Protein AF-A0A8S3JZJ8-F1 (afdb_monomer)

Mean predicted aligned error: 14.41 Å

Foldseek 3Di:
DVVVVVVVVVVVVVVVVVVVVVCVVLPPPDPVLVVLVVQLVVLVVVLVVLVVVLVVCVVCVVVVNHPCVLVVLLVPVDDPPPDVDPDVVVVVVVVVVSVVVSVVVSVVVSVVVNVVSVVSNVVSVVVSVVSVVVSVVVSVVVVVVVVVVVVVVVVVVD

Organism: NCBI:txid392030

Radius of gyration: 27.85 Å; Cα contacts (8 Å, |Δi|>4): 33; chains: 1; bounding box: 64×30×89 Å

Nearest PDB structures (foldseek):
  5c21-assembly1_A  TM=3.711E-01 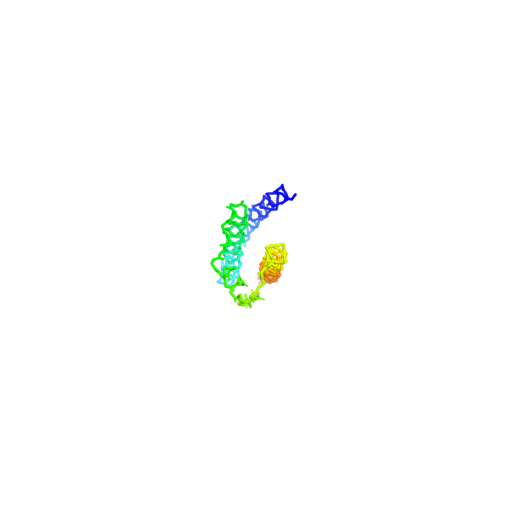 e=1.596E+00  Escherichia coli
  5nnv-assembly2_B  TM=4.041E-01  e=2.446E+00  Bacillus subtilis subsp. subtilis str. 168
  2b5u-assembly2_C  TM=3.192E-01  e=1.177E+00  Escherichia coli
  5xg2-assembly1_A  TM=3.245E-01  e=1.502E+00  Pyrococcus yayanosii CH1

Solvent-accessible surface area (backbone atoms only — not comparable to full-atom values): 8948 Å² total; per-residue (Å²): 112,75,66,56,59,54,49,46,55,49,51,53,55,48,51,51,51,53,48,54,53,50,55,64,72,65,68,71,92,45,79,68,58,56,51,47,52,52,52,50,50,52,46,51,53,52,50,50,53,51,52,51,53,51,50,53,50,53,51,26,56,76,71,69,52,68,63,73,73,62,57,50,49,59,60,66,81,50,70,83,76,84,66,93,62,99,40,70,68,61,54,50,51,53,50,52,52,50,52,50,54,44,54,51,52,50,51,52,53,50,50,52,55,54,51,52,52,52,51,52,48,53,54,47,51,53,51,42,53,54,53,50,53,50,47,51,52,52,50,55,51,51,52,53,52,52,53,51,51,53,50,52,54,53,61,76,75,107

Secondary structure (DSSP, 8-state):
-HHHHHHHHHHHHHHHHHHHHHHHHT----HHHHHHHHHHHHHHHHHHHHHHHHHHHHHHHHTT---THHHHHHHHS--------S-HHHHHHHHHHHHHHHHHHHHHHHHHHHHHHHHHHHHHHHHHHHHHHHHHHHHHHHHHHHHHHHHHHHHH--

Sequence (158 aa):
TRNNKQLQKFIDNFHENELFQTISTYRLNSIDQDQYINRLMSIREKQSTIYEDLLMLEMRVLCKFLPKNFDQLEKFIAPMIYSPLNNDQKTIEVRNKRYKTIQEAKRICLNVFLNSYEIQLQEYDQQYENEFLQLESHLLNNININGSCVYQQIQQHM

Structure (mmCIF, N/CA/C/O backbone):
data_AF-A0A8S3JZJ8-F1
#
_entry.id   AF-A0A8S3JZJ8-F1
#
loop_
_atom_site.group_PDB
_atom_site.id
_atom_site.type_symbol
_atom_site.label_atom_id
_atom_site.label_alt_id
_atom_site.label_comp_id
_atom_site.label_asym_id
_atom_site.label_entity_id
_atom_site.label_seq_id
_atom_site.pdbx_PDB_ins_code
_atom_site.Cartn_x
_atom_site.Cartn_y
_atom_site.Cartn_z
_atom_site.occupancy
_atom_site.B_iso_or_equiv
_atom_site.auth_seq_id
_atom_site.auth_comp_id
_atom_site.auth_asym_id
_atom_site.auth_atom_id
_atom_site.pdbx_PDB_model_num
ATOM 1 N N . THR A 1 1 ? 3.951 16.316 7.307 1.00 49.16 1 THR A N 1
ATOM 2 C CA . THR A 1 1 ? 3.572 15.047 6.640 1.00 49.16 1 THR A CA 1
ATOM 3 C C . THR A 1 1 ? 2.783 15.252 5.350 1.00 49.16 1 THR A C 1
ATOM 5 O O . THR A 1 1 ? 3.236 14.746 4.336 1.00 49.16 1 THR A O 1
ATOM 8 N N . ARG A 1 2 ? 1.684 16.030 5.310 1.00 37.84 2 ARG A N 1
ATOM 9 C CA . ARG A 1 2 ? 0.887 16.272 4.075 1.00 37.84 2 ARG A CA 1
ATOM 10 C C . ARG A 1 2 ? 1.672 16.922 2.912 1.00 37.84 2 ARG A C 1
ATOM 12 O O . ARG A 1 2 ? 1.507 16.500 1.774 1.00 37.84 2 ARG A O 1
ATOM 19 N N . ASN A 1 3 ? 2.575 17.861 3.215 1.00 42.94 3 ASN A N 1
ATOM 20 C CA . ASN A 1 3 ? 3.451 18.492 2.213 1.00 42.94 3 ASN A CA 1
ATOM 21 C C . ASN A 1 3 ? 4.461 17.522 1.588 1.00 42.94 3 ASN A C 1
ATOM 23 O O . ASN A 1 3 ? 4.762 17.659 0.411 1.00 42.94 3 ASN A O 1
ATOM 27 N N . ASN A 1 4 ? 4.937 16.514 2.327 1.00 45.34 4 ASN A N 1
ATOM 28 C CA . ASN A 1 4 ? 5.934 15.579 1.796 1.00 45.34 4 ASN A CA 1
ATOM 29 C C . ASN A 1 4 ? 5.322 14.619 0.770 1.00 45.34 4 ASN A C 1
ATOM 31 O O . ASN A 1 4 ? 5.963 14.346 -0.230 1.00 45.34 4 ASN A O 1
ATOM 35 N N . LYS A 1 5 ? 4.069 14.171 0.951 1.00 51.72 5 LYS A N 1
ATOM 36 C CA . LYS A 1 5 ? 3.378 13.333 -0.052 1.00 51.72 5 LYS A CA 1
ATOM 37 C C . LYS A 1 5 ? 3.072 14.098 -1.349 1.00 51.72 5 LYS A C 1
ATOM 39 O O . LYS A 1 5 ? 3.124 13.518 -2.426 1.00 51.72 5 LYS A O 1
ATOM 44 N N . GLN A 1 6 ? 2.745 15.391 -1.257 1.00 45.75 6 GLN A N 1
ATOM 45 C CA . GLN A 1 6 ? 2.536 16.242 -2.438 1.00 45.75 6 GLN A CA 1
ATOM 46 C C . GLN A 1 6 ? 3.850 16.561 -3.152 1.00 45.75 6 GLN A C 1
ATOM 48 O O . GLN A 1 6 ? 3.888 16.542 -4.377 1.00 45.75 6 GLN A O 1
ATOM 53 N N . LEU A 1 7 ? 4.917 16.808 -2.387 1.00 44.75 7 LEU A N 1
ATOM 54 C CA . LEU A 1 7 ? 6.259 16.995 -2.923 1.00 44.75 7 LEU A CA 1
ATOM 55 C C . LEU A 1 7 ? 6.760 15.718 -3.605 1.00 44.75 7 LEU A C 1
ATOM 57 O O . LEU A 1 7 ? 7.283 15.805 -4.704 1.00 44.75 7 LEU A O 1
ATOM 61 N N . GLN A 1 8 ? 6.511 14.548 -3.011 1.00 54.88 8 GLN A N 1
ATOM 62 C CA . GLN A 1 8 ? 6.864 13.263 -3.609 1.00 54.88 8 GLN A CA 1
ATOM 63 C C . GLN A 1 8 ? 6.119 13.044 -4.928 1.00 54.88 8 GLN A C 1
ATOM 65 O O . GLN A 1 8 ? 6.763 12.865 -5.946 1.00 54.88 8 GLN A O 1
ATOM 70 N N . LYS A 1 9 ? 4.791 13.240 -4.964 1.00 59.38 9 LYS A N 1
ATOM 71 C CA . LYS A 1 9 ? 4.017 13.202 -6.222 1.00 59.38 9 LYS A CA 1
ATOM 72 C C . LYS A 1 9 ? 4.531 14.167 -7.292 1.00 59.38 9 LYS A C 1
ATOM 74 O O . LYS A 1 9 ? 4.415 13.884 -8.478 1.00 59.38 9 LYS A O 1
ATOM 79 N N . PHE A 1 10 ? 5.029 15.334 -6.888 1.00 49.19 10 PHE A N 1
ATOM 80 C CA . PHE A 1 10 ? 5.586 16.314 -7.817 1.00 49.19 10 PHE A CA 1
ATOM 81 C C . PHE A 1 10 ? 6.953 15.873 -8.352 1.00 49.19 10 PHE A C 1
ATOM 83 O O . PHE A 1 10 ? 7.200 15.997 -9.546 1.00 49.19 10 PHE A O 1
ATOM 90 N N . ILE A 1 11 ? 7.807 15.327 -7.484 1.00 53.16 11 ILE A N 1
ATOM 91 C CA . ILE A 1 11 ? 9.108 14.748 -7.837 1.00 53.16 11 ILE A CA 1
ATOM 92 C C . ILE A 1 11 ? 8.918 13.539 -8.764 1.00 53.16 11 ILE A C 1
ATOM 94 O O . ILE A 1 11 ? 9.563 13.469 -9.804 1.00 53.16 11 ILE A O 1
ATOM 98 N N . ASP A 1 12 ? 7.974 12.651 -8.453 1.00 62.12 12 ASP A N 1
ATOM 99 C CA . ASP A 1 12 ? 7.666 11.466 -9.256 1.00 62.12 12 ASP A CA 1
ATOM 100 C C . ASP A 1 12 ? 7.135 11.860 -10.650 1.00 62.12 12 ASP A C 1
ATOM 102 O O . ASP A 1 12 ? 7.623 11.347 -11.653 1.00 62.12 12 ASP A O 1
ATOM 106 N N . ASN A 1 13 ? 6.230 12.848 -10.737 1.00 62.62 13 ASN A N 1
ATOM 107 C CA . ASN A 1 13 ? 5.748 13.410 -12.013 1.00 62.62 13 ASN A CA 1
ATOM 108 C C . ASN A 1 13 ? 6.852 14.110 -12.825 1.00 62.62 13 ASN A C 1
ATOM 110 O O . ASN A 1 13 ? 6.803 14.151 -14.058 1.00 62.62 13 ASN A O 1
ATOM 114 N N . PHE A 1 14 ? 7.811 14.742 -12.146 1.00 54.97 14 PHE A N 1
ATOM 115 C CA . PHE A 1 14 ? 8.928 15.415 -12.801 1.00 54.97 14 PHE A CA 1
ATOM 116 C C . PHE A 1 14 ? 9.899 14.386 -13.391 1.00 54.97 14 PHE A C 1
ATOM 118 O O . PHE A 1 14 ? 10.244 14.478 -14.568 1.00 54.97 14 PHE A O 1
ATOM 125 N N . HIS A 1 15 ? 10.246 13.357 -12.614 1.00 55.06 15 HIS A N 1
ATOM 126 C CA . HIS A 1 15 ? 11.075 12.253 -13.081 1.00 55.06 15 HIS A CA 1
ATOM 127 C C . HIS A 1 15 ? 10.395 11.434 -14.179 1.00 55.06 15 HIS A C 1
ATOM 129 O O . HIS A 1 15 ? 11.071 11.067 -15.133 1.00 55.06 15 HIS A O 1
ATOM 135 N N . GLU A 1 16 ? 9.078 11.203 -14.118 1.00 58.75 16 GLU A N 1
ATOM 136 C CA . GLU A 1 16 ? 8.330 10.563 -15.211 1.00 58.75 16 GLU A CA 1
ATOM 137 C C . GLU A 1 16 ? 8.439 11.346 -16.521 1.00 58.75 16 GLU A C 1
ATOM 139 O O . GLU A 1 16 ? 8.666 10.745 -17.569 1.00 58.75 16 GLU A O 1
ATOM 144 N N . ASN A 1 17 ? 8.336 12.679 -16.478 1.00 56.47 17 ASN A N 1
ATOM 145 C CA . ASN A 1 17 ? 8.469 13.515 -17.673 1.00 56.47 17 ASN A CA 1
ATOM 146 C C . ASN A 1 17 ? 9.893 13.518 -18.240 1.00 56.47 17 ASN A C 1
ATOM 148 O O . ASN A 1 17 ? 10.055 13.453 -19.460 1.00 56.47 17 ASN A O 1
ATOM 152 N N . GLU A 1 18 ? 10.923 13.564 -17.390 1.00 57.53 18 GLU A N 1
ATOM 153 C CA . GLU A 1 18 ? 12.315 13.420 -17.839 1.00 57.53 18 GLU A CA 1
ATOM 154 C C . GLU A 1 18 ? 12.578 12.031 -18.434 1.00 57.53 18 GLU A C 1
ATOM 156 O O . GLU A 1 18 ? 13.222 11.923 -19.481 1.00 57.53 18 GLU A O 1
ATOM 161 N N . LEU A 1 19 ? 12.027 10.971 -17.835 1.00 55.81 19 LEU A N 1
ATOM 162 C CA . LEU A 1 19 ? 12.100 9.609 -18.368 1.00 55.81 19 LEU A CA 1
ATOM 163 C C . LEU A 1 19 ? 11.443 9.525 -19.745 1.00 55.81 19 LEU A C 1
ATOM 165 O O . LEU A 1 19 ? 12.040 9.001 -20.683 1.00 55.81 19 LEU A O 1
ATOM 169 N N . PHE A 1 20 ? 10.231 10.068 -19.883 1.00 55.12 20 PHE A N 1
ATOM 170 C CA . PHE A 1 20 ? 9.481 10.048 -21.136 1.00 55.12 20 PHE A CA 1
ATOM 171 C C . PHE A 1 20 ? 10.231 10.798 -22.238 1.00 55.12 20 PHE A C 1
ATOM 173 O O . PHE A 1 20 ? 10.326 10.304 -23.360 1.00 55.12 20 PHE A O 1
ATOM 180 N N . GLN A 1 21 ? 10.817 11.955 -21.919 1.00 52.78 21 GLN A N 1
ATOM 181 C CA . GLN A 1 21 ? 11.670 12.729 -22.827 1.00 52.78 21 GLN A CA 1
ATOM 182 C C . GLN A 1 21 ? 12.915 11.932 -23.237 1.00 52.78 21 GLN A C 1
ATOM 184 O O . GLN A 1 21 ? 13.236 11.843 -24.422 1.00 52.78 21 GLN A O 1
ATOM 189 N N . THR A 1 22 ? 13.580 11.285 -22.282 1.00 53.38 22 THR A N 1
ATOM 190 C CA . THR A 1 22 ? 14.820 10.532 -22.518 1.00 53.38 22 THR A CA 1
ATOM 191 C C . THR A 1 22 ? 14.553 9.288 -23.368 1.00 53.38 22 THR A C 1
ATOM 193 O O . THR A 1 22 ? 15.203 9.083 -24.391 1.00 53.38 22 THR A O 1
ATOM 196 N N . ILE A 1 23 ? 13.514 8.516 -23.040 1.00 51.22 23 ILE A N 1
ATOM 197 C CA . ILE A 1 23 ? 13.062 7.347 -23.812 1.00 51.22 23 ILE A CA 1
ATOM 198 C C . ILE A 1 23 ? 12.607 7.760 -25.221 1.00 51.22 23 ILE A C 1
ATOM 200 O O . ILE A 1 23 ? 12.922 7.080 -26.197 1.00 51.22 23 ILE A O 1
ATOM 204 N N . SER A 1 24 ? 11.924 8.901 -25.358 1.00 50.12 24 SER A N 1
ATOM 205 C CA . SER A 1 24 ? 11.516 9.435 -26.667 1.00 50.12 24 SER A CA 1
ATOM 206 C C . SER A 1 24 ? 12.713 9.833 -27.535 1.00 50.12 24 SER A C 1
ATOM 208 O O . SER A 1 24 ? 12.652 9.696 -28.755 1.00 50.12 24 SER A O 1
ATOM 210 N N . THR A 1 25 ? 13.806 10.290 -26.915 1.00 48.62 25 THR A N 1
ATOM 211 C CA . THR A 1 25 ? 15.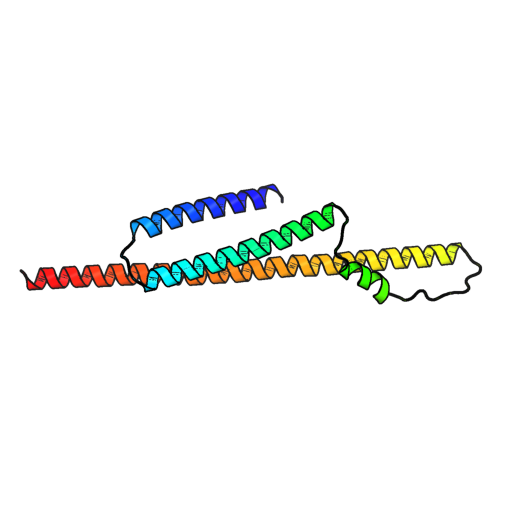030 10.728 -27.606 1.00 48.62 25 THR A CA 1
ATOM 212 C C . THR A 1 25 ? 15.871 9.543 -28.100 1.00 48.62 25 THR A C 1
ATOM 214 O O . THR A 1 25 ? 16.515 9.643 -29.141 1.00 48.62 25 THR A O 1
ATOM 217 N N . TYR A 1 26 ? 15.817 8.396 -27.411 1.00 47.56 26 TYR A N 1
ATOM 218 C CA . TYR A 1 26 ? 16.576 7.179 -27.746 1.00 47.56 26 TYR A CA 1
ATOM 219 C C . TYR A 1 26 ? 15.754 6.082 -28.445 1.00 47.56 26 TYR A C 1
ATOM 221 O O . TYR A 1 26 ? 16.199 4.935 -28.494 1.00 47.56 26 TYR A O 1
ATOM 229 N N . ARG A 1 27 ? 14.579 6.406 -29.011 1.00 45.25 27 ARG A N 1
ATOM 230 C CA . ARG A 1 27 ? 13.736 5.464 -29.775 1.00 45.25 27 ARG A CA 1
ATOM 231 C C . ARG A 1 27 ? 14.469 4.890 -30.998 1.00 45.25 27 ARG A C 1
ATOM 233 O O . ARG A 1 27 ? 14.320 5.346 -32.128 1.00 45.25 27 ARG A O 1
ATOM 240 N N . LEU A 1 28 ? 15.219 3.823 -30.769 1.00 46.69 28 LEU A N 1
ATOM 241 C CA . LEU A 1 28 ? 15.537 2.796 -31.748 1.00 46.69 28 LEU A CA 1
ATOM 242 C C . LEU A 1 28 ? 14.500 1.690 -31.546 1.00 46.69 28 LEU A C 1
ATOM 244 O O . LEU A 1 28 ? 14.669 0.837 -30.681 1.00 46.69 28 LEU A O 1
ATOM 248 N N . ASN A 1 29 ? 13.406 1.767 -32.313 1.00 53.94 29 ASN A N 1
ATOM 249 C CA . ASN A 1 29 ? 12.255 0.856 -32.281 1.00 53.94 29 ASN A CA 1
ATOM 250 C C . ASN A 1 29 ? 12.690 -0.622 -32.251 1.00 53.94 29 ASN A C 1
ATOM 252 O O . ASN A 1 29 ? 12.936 -1.223 -33.297 1.00 53.94 29 ASN A O 1
ATOM 256 N N . SER A 1 30 ? 12.758 -1.214 -31.061 1.00 58.00 30 SER A N 1
ATOM 257 C CA . SER A 1 30 ? 12.975 -2.648 -30.871 1.00 58.00 30 SER A CA 1
ATOM 258 C C . SER A 1 30 ? 11.880 -3.199 -29.963 1.00 58.00 30 SER A C 1
ATOM 260 O O . SER A 1 30 ? 11.546 -2.598 -28.945 1.00 58.00 30 SER A O 1
ATOM 262 N N . ILE A 1 31 ? 11.314 -4.344 -30.353 1.00 61.44 31 ILE A N 1
ATOM 263 C CA . ILE A 1 31 ? 10.177 -5.010 -29.689 1.00 61.44 31 ILE A CA 1
ATOM 264 C C . ILE A 1 31 ? 10.450 -5.254 -28.191 1.00 61.44 31 ILE A C 1
ATOM 266 O O . ILE A 1 31 ? 9.528 -5.233 -27.377 1.00 61.44 31 ILE A O 1
ATOM 270 N N . ASP A 1 32 ? 11.718 -5.429 -27.815 1.00 66.44 32 ASP A N 1
ATOM 271 C CA . ASP A 1 32 ? 12.129 -5.671 -26.432 1.00 66.44 32 ASP A CA 1
ATOM 272 C C . ASP A 1 32 ? 12.044 -4.411 -25.553 1.00 66.44 32 ASP A C 1
ATOM 274 O O . ASP A 1 32 ? 11.675 -4.512 -24.384 1.00 66.44 32 ASP A O 1
ATOM 278 N N . GLN A 1 33 ? 12.284 -3.208 -26.097 1.00 69.44 33 GLN A N 1
ATOM 279 C CA . GLN A 1 33 ? 12.106 -1.952 -25.346 1.00 69.44 33 GLN A CA 1
ATOM 280 C C . GLN A 1 33 ? 10.641 -1.721 -24.966 1.00 69.44 33 GLN A C 1
ATOM 282 O O . GLN A 1 33 ? 10.352 -1.323 -23.837 1.00 69.44 33 GLN A O 1
ATOM 287 N N . ASP A 1 34 ? 9.714 -2.023 -25.877 1.00 76.00 34 ASP A N 1
ATOM 288 C CA . ASP A 1 34 ? 8.281 -1.886 -25.614 1.00 76.00 34 ASP A CA 1
ATOM 289 C C . ASP A 1 34 ? 7.827 -2.827 -24.487 1.00 76.00 34 ASP A C 1
ATOM 291 O O . ASP A 1 34 ? 6.954 -2.470 -23.695 1.00 76.00 34 ASP A O 1
ATOM 295 N N . GLN A 1 35 ? 8.438 -4.011 -24.344 1.00 83.88 35 GLN A N 1
ATOM 296 C CA . GLN A 1 35 ? 8.142 -4.902 -23.218 1.00 83.88 35 GLN A CA 1
ATOM 297 C C . GLN A 1 35 ? 8.568 -4.305 -21.875 1.00 83.88 35 GLN A C 1
ATOM 299 O O . GLN A 1 35 ? 7.778 -4.338 -20.932 1.00 83.88 35 GLN A O 1
ATOM 304 N N . TYR A 1 36 ? 9.776 -3.744 -21.783 1.00 81.12 36 TYR A N 1
ATOM 305 C CA . TYR A 1 36 ? 10.254 -3.086 -20.563 1.00 81.12 36 TYR A CA 1
ATOM 306 C C . TYR A 1 36 ? 9.379 -1.889 -20.186 1.00 81.12 36 TYR A C 1
ATOM 308 O O . TYR A 1 36 ? 8.943 -1.777 -19.041 1.00 81.12 36 TYR A O 1
ATOM 316 N N . ILE A 1 37 ? 9.044 -1.037 -21.159 1.00 80.50 37 ILE A N 1
ATOM 317 C CA . ILE A 1 37 ? 8.159 0.115 -20.942 1.00 80.50 37 ILE A CA 1
ATOM 318 C C . ILE A 1 37 ? 6.789 -0.352 -20.434 1.00 80.50 37 ILE A C 1
ATOM 320 O O . ILE A 1 37 ? 6.288 0.179 -19.444 1.00 80.50 37 ILE A O 1
ATOM 324 N N . ASN A 1 38 ? 6.202 -1.388 -21.039 1.00 85.75 38 ASN A N 1
ATOM 325 C CA . ASN A 1 38 ? 4.917 -1.930 -20.591 1.00 85.75 38 ASN A CA 1
ATOM 326 C C . ASN A 1 38 ? 4.976 -2.499 -19.163 1.00 85.75 38 ASN A C 1
ATOM 328 O O . ASN A 1 38 ? 4.027 -2.328 -18.395 1.00 85.75 38 ASN A O 1
ATOM 332 N N . ARG A 1 39 ? 6.079 -3.150 -18.772 1.00 88.44 39 ARG A N 1
ATOM 333 C CA . ARG A 1 39 ? 6.266 -3.639 -17.394 1.00 88.44 39 ARG A CA 1
ATOM 334 C C . ARG A 1 39 ? 6.378 -2.491 -16.397 1.00 88.44 39 ARG A C 1
ATOM 336 O O . ARG A 1 39 ? 5.700 -2.531 -15.373 1.00 88.44 39 ARG A O 1
ATOM 343 N N . LEU A 1 40 ? 7.161 -1.459 -16.716 1.00 85.50 40 LEU A N 1
ATOM 344 C CA . LEU A 1 40 ? 7.289 -0.252 -15.894 1.00 85.50 40 LEU A CA 1
ATOM 345 C C . LEU A 1 40 ? 5.932 0.441 -15.703 1.00 85.50 40 LEU A C 1
ATOM 347 O O . LEU A 1 40 ? 5.558 0.756 -14.573 1.00 85.50 40 LEU A O 1
ATOM 351 N N . MET A 1 41 ? 5.156 0.592 -16.781 1.00 84.94 41 MET A N 1
ATOM 352 C CA . MET A 1 41 ? 3.799 1.144 -16.718 1.00 84.94 41 MET A CA 1
ATOM 353 C C . MET A 1 41 ? 2.871 0.284 -15.852 1.00 84.94 41 MET A C 1
ATOM 355 O O . MET A 1 41 ? 2.166 0.81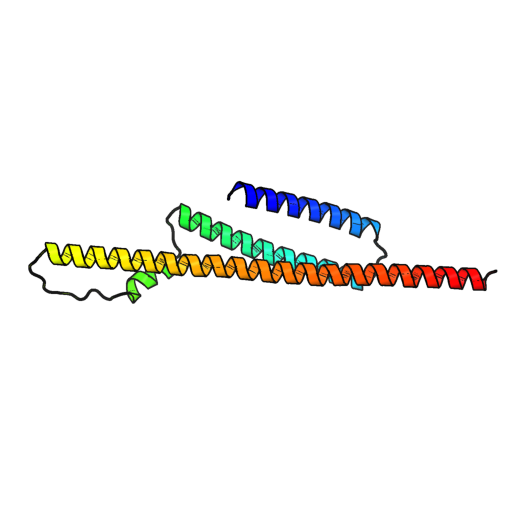3 -14.996 1.00 84.94 41 MET A O 1
ATOM 359 N N . SER A 1 42 ? 2.916 -1.044 -15.996 1.00 92.31 42 SER A N 1
ATOM 360 C CA . SER A 1 42 ? 2.113 -1.952 -15.167 1.00 92.31 42 SER A CA 1
ATOM 361 C C . SER A 1 42 ? 2.464 -1.857 -13.676 1.00 92.31 42 SER A C 1
ATOM 363 O O . SER A 1 42 ? 1.575 -1.930 -12.826 1.00 92.31 42 SER A O 1
ATOM 365 N N . ILE A 1 43 ? 3.743 -1.674 -13.332 1.00 87.50 43 ILE A N 1
ATOM 366 C CA . ILE A 1 43 ? 4.167 -1.448 -11.943 1.00 87.50 43 ILE A CA 1
ATOM 367 C C . ILE A 1 43 ? 3.572 -0.133 -11.418 1.00 87.50 43 ILE A C 1
ATOM 369 O O . ILE A 1 43 ? 2.983 -0.125 -10.335 1.00 87.50 43 ILE A O 1
ATOM 373 N N . ARG A 1 44 ? 3.630 0.952 -12.203 1.00 87.31 44 ARG A N 1
ATOM 374 C CA . ARG A 1 44 ? 3.038 2.251 -11.837 1.00 87.31 44 ARG A CA 1
ATOM 375 C C . ARG A 1 44 ? 1.526 2.184 -11.639 1.00 87.31 44 ARG A C 1
ATOM 377 O O . ARG A 1 44 ? 1.017 2.732 -10.663 1.00 87.31 44 ARG A O 1
ATOM 384 N N . GLU A 1 45 ? 0.804 1.462 -12.492 1.00 87.81 45 GLU A N 1
ATOM 385 C CA . GLU A 1 45 ? -0.642 1.249 -12.330 1.00 87.81 45 GLU A CA 1
ATOM 386 C C . GLU A 1 45 ? -0.977 0.547 -11.002 1.00 87.81 45 GLU A C 1
ATOM 388 O O . GLU A 1 45 ? -1.899 0.951 -10.281 1.00 87.81 45 GLU A O 1
ATOM 393 N N . LYS A 1 46 ? -0.192 -0.471 -10.628 1.00 92.75 46 LYS A N 1
ATOM 394 C CA . LYS A 1 46 ? -0.355 -1.176 -9.346 1.00 92.75 46 LYS A CA 1
ATOM 395 C C . LYS A 1 46 ? -0.061 -0.264 -8.155 1.00 92.75 46 LYS A C 1
ATOM 397 O O . LYS A 1 46 ? -0.840 -0.248 -7.202 1.00 92.75 46 LYS A O 1
ATOM 402 N N . GLN A 1 47 ? 1.007 0.534 -8.220 1.00 87.81 47 GLN A N 1
ATOM 403 C CA . GLN A 1 47 ? 1.319 1.534 -7.193 1.00 87.81 47 GLN A CA 1
ATOM 404 C C . GLN A 1 47 ? 0.195 2.564 -7.047 1.00 87.81 47 GLN A C 1
ATOM 406 O O . GLN A 1 47 ? -0.222 2.864 -5.928 1.00 87.81 47 GLN A O 1
ATOM 411 N N . SER A 1 48 ? -0.343 3.067 -8.163 1.00 87.56 48 SER A N 1
ATOM 412 C CA . SER A 1 48 ? -1.463 4.015 -8.158 1.00 87.56 48 SER A CA 1
ATOM 413 C C . SER A 1 48 ? -2.684 3.436 -7.446 1.00 87.56 48 SER A C 1
ATOM 415 O O . SER A 1 48 ? -3.257 4.094 -6.579 1.00 87.56 48 SER A O 1
ATOM 417 N N . THR A 1 49 ? -3.029 2.181 -7.744 1.00 92.69 49 THR A N 1
ATOM 418 C CA . THR A 1 49 ? -4.142 1.476 -7.089 1.00 92.69 49 THR A CA 1
ATOM 419 C C . THR A 1 49 ? -3.944 1.409 -5.569 1.00 92.69 49 THR A C 1
ATOM 421 O O . THR A 1 49 ? -4.849 1.739 -4.804 1.00 92.69 49 THR A O 1
ATOM 424 N N . ILE A 1 50 ? -2.735 1.070 -5.109 1.00 92.19 50 ILE A N 1
ATOM 425 C CA . ILE A 1 50 ? -2.416 1.023 -3.674 1.00 92.19 50 ILE A CA 1
ATOM 426 C C . ILE A 1 50 ? -2.528 2.406 -3.025 1.00 92.19 50 ILE A C 1
ATOM 428 O O . ILE A 1 50 ? -3.057 2.535 -1.918 1.00 92.19 50 ILE A O 1
ATOM 432 N N . TYR A 1 51 ? -2.057 3.459 -3.696 1.00 90.25 51 TYR A N 1
ATOM 433 C CA . TYR A 1 51 ? -2.188 4.822 -3.185 1.00 90.25 51 TYR A CA 1
ATOM 434 C C . TYR A 1 51 ? -3.645 5.264 -3.055 1.00 90.25 51 TYR A C 1
ATOM 436 O O . TYR A 1 51 ? -3.981 5.950 -2.086 1.00 90.25 51 TYR A O 1
ATOM 444 N N . GLU A 1 52 ? -4.500 4.893 -4.006 1.00 89.94 52 GLU A N 1
ATOM 445 C CA . GLU A 1 52 ? -5.935 5.167 -3.940 1.00 89.94 52 GLU A CA 1
ATOM 446 C C . GLU A 1 52 ? -6.582 4.453 -2.751 1.00 89.94 52 GLU A C 1
ATOM 448 O O . GLU A 1 52 ? -7.283 5.093 -1.961 1.00 89.94 52 GLU A O 1
ATOM 453 N N . ASP A 1 53 ? -6.280 3.170 -2.554 1.00 89.75 53 ASP A N 1
ATOM 454 C CA . ASP A 1 53 ? -6.783 2.391 -1.421 1.00 89.75 53 ASP A CA 1
ATOM 455 C C . ASP A 1 53 ? -6.315 2.958 -0.073 1.00 89.75 53 ASP A C 1
ATOM 457 O O . ASP A 1 53 ? -7.114 3.120 0.862 1.00 89.75 53 ASP A O 1
ATOM 461 N N . LEU A 1 54 ? -5.037 3.335 0.025 1.00 89.69 54 LEU A N 1
ATOM 462 C CA . LEU A 1 54 ? -4.470 3.981 1.206 1.00 89.69 54 LEU A CA 1
ATOM 463 C C . LEU A 1 54 ? -5.154 5.325 1.487 1.00 89.69 54 LEU A C 1
ATOM 465 O O . LEU A 1 54 ? -5.540 5.595 2.626 1.00 89.69 54 LEU A O 1
ATOM 469 N N . LEU A 1 55 ? -5.351 6.157 0.461 1.00 88.19 55 LEU A N 1
ATOM 470 C CA . LEU A 1 55 ? -6.042 7.440 0.590 1.00 88.19 55 LEU A CA 1
ATOM 471 C C . LEU A 1 55 ? -7.490 7.244 1.055 1.00 88.19 55 LEU A C 1
ATOM 473 O O . LEU A 1 55 ? -7.962 7.957 1.944 1.00 88.19 55 LEU A O 1
ATOM 477 N N . MET A 1 56 ? -8.194 6.261 0.496 1.00 88.00 56 MET A N 1
ATOM 478 C CA . MET A 1 56 ? -9.559 5.929 0.895 1.00 88.00 56 MET A CA 1
ATOM 479 C C . MET A 1 56 ? -9.631 5.453 2.348 1.00 88.00 56 MET A C 1
ATOM 481 O O . MET A 1 56 ? -10.562 5.826 3.069 1.00 88.00 56 MET A O 1
ATOM 485 N N . LEU A 1 57 ? -8.651 4.673 2.810 1.00 86.50 57 LEU A N 1
ATOM 486 C CA . LEU A 1 57 ? -8.538 4.280 4.213 1.00 86.50 57 LEU A CA 1
ATOM 487 C C . LEU A 1 57 ? -8.274 5.491 5.123 1.00 86.50 57 LEU A C 1
ATOM 489 O O . LEU A 1 57 ? -8.959 5.644 6.137 1.00 86.50 57 LEU A O 1
ATOM 493 N N . GLU A 1 58 ? -7.340 6.372 4.758 1.00 87.00 58 GLU A N 1
ATOM 494 C CA . GLU A 1 58 ? -7.038 7.602 5.505 1.00 87.00 58 GLU A CA 1
ATOM 495 C C . GLU A 1 58 ? -8.281 8.501 5.626 1.00 87.00 58 GLU A C 1
ATOM 497 O O . GLU A 1 58 ? -8.624 8.953 6.722 1.00 87.00 58 GLU A O 1
ATOM 502 N N . MET A 1 59 ? -9.017 8.698 4.529 1.00 84.88 59 MET A N 1
ATOM 503 C CA . MET A 1 59 ? -10.262 9.475 4.512 1.00 84.88 59 MET A CA 1
ATOM 504 C C . MET A 1 59 ? -11.333 8.861 5.418 1.00 84.88 59 MET A C 1
ATOM 506 O O . MET A 1 59 ? -11.968 9.564 6.205 1.00 84.88 59 MET A O 1
ATOM 510 N N . ARG A 1 60 ? -11.505 7.536 5.370 1.00 84.69 60 ARG A N 1
ATOM 511 C CA . ARG A 1 60 ? -12.433 6.804 6.246 1.00 84.69 60 ARG A CA 1
ATOM 512 C C . ARG A 1 60 ? -12.100 6.988 7.724 1.00 84.69 60 ARG A C 1
ATOM 514 O O . ARG A 1 60 ? -13.002 7.228 8.529 1.00 84.69 60 ARG A O 1
ATOM 521 N N . VAL A 1 61 ? -10.819 6.931 8.081 1.00 83.94 61 VAL A N 1
ATOM 522 C CA . VAL A 1 61 ? -10.345 7.156 9.455 1.00 83.94 61 VAL A CA 1
ATOM 523 C C . VAL A 1 61 ? -10.646 8.588 9.902 1.00 83.94 61 VAL A C 1
ATOM 525 O O . VAL A 1 61 ? -11.212 8.781 10.979 1.00 83.94 61 VAL A O 1
ATOM 528 N N . LEU A 1 62 ? -10.338 9.588 9.068 1.00 82.19 62 LEU A N 1
ATOM 529 C CA . LEU A 1 62 ? -10.603 11.002 9.362 1.00 82.19 62 LEU A CA 1
ATOM 530 C C . LEU A 1 62 ? -12.095 11.284 9.566 1.00 82.19 62 LEU A C 1
ATOM 532 O O . LEU A 1 62 ? -12.474 11.995 10.497 1.00 82.19 62 LEU A O 1
ATOM 536 N N . CYS A 1 63 ? -12.950 10.685 8.739 1.00 83.56 63 CYS A N 1
ATOM 537 C CA . CYS A 1 63 ? -14.397 10.828 8.847 1.00 83.56 63 CYS A CA 1
ATOM 538 C C . CYS A 1 63 ? -15.026 9.926 9.926 1.00 83.56 63 CYS A C 1
ATOM 540 O O . CYS A 1 63 ? -16.246 9.920 10.061 1.00 83.56 63 CYS A O 1
ATOM 542 N N . LYS A 1 64 ? -14.227 9.186 10.712 1.00 81.12 64 LYS A N 1
ATOM 543 C CA . LYS A 1 64 ? -14.691 8.239 11.746 1.00 81.12 64 LYS A CA 1
ATOM 544 C C . LYS A 1 64 ? -15.591 7.115 11.202 1.00 81.12 64 LYS A C 1
ATOM 546 O O . LYS A 1 64 ? -16.370 6.532 11.952 1.00 81.12 64 LYS A O 1
ATOM 551 N N . PHE A 1 65 ? -15.448 6.774 9.923 1.00 79.56 65 PHE A N 1
ATOM 552 C CA . PHE A 1 65 ? -16.152 5.677 9.256 1.00 79.56 65 PHE A CA 1
ATOM 553 C C . PHE A 1 65 ? -15.197 4.510 9.016 1.00 79.56 65 PHE A C 1
ATOM 555 O O . PHE A 1 65 ? -14.745 4.272 7.895 1.00 79.56 65 PHE A O 1
ATOM 562 N N . LEU A 1 66 ? -14.867 3.778 10.081 1.00 72.56 66 LEU A N 1
ATOM 563 C CA . LEU A 1 66 ? -14.038 2.581 9.949 1.00 72.56 66 LEU A CA 1
ATOM 564 C C . LEU A 1 66 ? -14.776 1.486 9.152 1.00 72.56 66 LEU A C 1
ATOM 566 O O . LEU A 1 66 ? -15.999 1.370 9.254 1.00 72.56 66 LEU A O 1
ATOM 570 N N . PRO A 1 67 ? -14.057 0.669 8.359 1.00 71.81 67 PRO A N 1
ATOM 571 C CA . PRO A 1 67 ? -14.650 -0.473 7.668 1.00 71.81 67 PRO A CA 1
ATOM 572 C C . PRO A 1 67 ? -15.399 -1.413 8.623 1.00 71.81 67 PRO A C 1
ATOM 574 O O . PRO A 1 67 ? -14.952 -1.641 9.746 1.00 71.81 67 PRO A O 1
ATOM 577 N N . LYS A 1 68 ? -16.479 -2.048 8.143 1.00 73.50 68 LYS A N 1
ATOM 578 C CA . LYS A 1 68 ? -17.324 -2.976 8.931 1.00 73.50 68 LYS A CA 1
ATOM 579 C C . LYS A 1 68 ? -16.547 -4.127 9.583 1.00 73.50 68 LYS A C 1
ATOM 581 O O . LYS A 1 68 ? -16.972 -4.696 10.582 1.00 73.50 68 LYS A O 1
ATOM 586 N N . ASN A 1 69 ? -15.389 -4.470 9.032 1.00 71.19 69 ASN A N 1
ATOM 587 C CA . ASN A 1 69 ? -14.483 -5.491 9.552 1.00 71.19 69 ASN A CA 1
ATOM 588 C C . ASN A 1 69 ? -14.027 -5.141 10.985 1.00 71.19 69 ASN A C 1
ATOM 590 O O . ASN A 1 69 ? -13.844 -6.024 11.817 1.00 71.19 69 ASN A O 1
ATOM 594 N N . PHE A 1 70 ? -13.932 -3.847 11.312 1.00 72.38 70 PHE A N 1
ATOM 595 C CA . PHE A 1 70 ? -13.618 -3.366 12.657 1.00 72.38 70 PHE A CA 1
ATOM 596 C C . PHE A 1 70 ? -14.784 -3.521 13.646 1.00 72.38 70 PHE A C 1
ATOM 598 O O . PHE A 1 70 ? -14.550 -3.531 14.853 1.00 72.38 70 PHE A O 1
ATOM 605 N N . ASP A 1 71 ? -16.018 -3.705 13.174 1.00 69.31 71 ASP A N 1
ATOM 606 C CA . ASP A 1 71 ? -17.166 -4.021 14.036 1.00 69.31 71 ASP A CA 1
ATOM 607 C C . ASP A 1 71 ? -17.115 -5.483 14.509 1.00 69.31 71 ASP A C 1
ATOM 609 O O . ASP A 1 71 ? -17.664 -5.839 15.552 1.00 69.31 71 ASP A O 1
ATOM 613 N N . GLN A 1 72 ? -16.413 -6.354 13.774 1.00 72.38 72 GLN A N 1
ATOM 614 C CA . GLN A 1 72 ? -16.198 -7.746 14.180 1.00 72.38 72 GLN A CA 1
ATOM 615 C C . GLN A 1 72 ? -15.251 -7.845 15.385 1.00 72.38 72 GLN A C 1
ATOM 617 O O . GLN A 1 72 ? -15.455 -8.700 16.247 1.00 72.38 72 GLN A O 1
ATOM 622 N N . LEU A 1 73 ? -14.285 -6.925 15.512 1.00 70.12 73 LEU A N 1
ATOM 623 C CA . LEU A 1 73 ? -13.419 -6.810 16.695 1.00 70.12 73 LEU A CA 1
ATOM 624 C C . LEU A 1 73 ? -14.233 -6.564 17.975 1.00 70.12 73 LEU A C 1
ATOM 626 O O . LEU A 1 73 ? -13.911 -7.118 19.026 1.00 70.12 73 LEU A O 1
ATOM 630 N N . GLU A 1 74 ? -15.329 -5.803 17.893 1.00 69.25 74 GLU A N 1
ATOM 631 C CA . GLU A 1 74 ? -16.209 -5.556 19.046 1.00 69.25 74 GLU A CA 1
ATOM 632 C C . GLU A 1 74 ? -16.929 -6.819 19.528 1.00 69.25 74 GLU A C 1
ATOM 634 O O . GLU A 1 74 ? -17.210 -6.960 20.725 1.00 69.25 74 GLU A O 1
ATOM 639 N N . LYS A 1 75 ? -17.219 -7.728 18.589 1.00 69.69 75 LYS A N 1
ATOM 640 C CA . LYS A 1 75 ? -17.855 -9.025 18.842 1.00 69.69 75 LYS A CA 1
ATOM 641 C C . LYS A 1 75 ? -16.854 -10.057 19.365 1.00 69.69 75 LYS A C 1
ATOM 643 O O . LYS A 1 75 ? -17.223 -10.874 20.200 1.00 69.69 75 LYS A O 1
ATOM 648 N N . PHE A 1 76 ? -15.604 -10.001 18.901 1.00 70.31 76 PHE A N 1
ATOM 649 C CA . PHE A 1 76 ? -14.552 -10.960 19.246 1.00 70.31 76 PHE A CA 1
ATOM 650 C C . PHE A 1 76 ? -13.927 -10.714 20.627 1.00 70.31 76 PHE A C 1
ATOM 652 O O . PHE A 1 76 ? -13.708 -11.659 21.378 1.00 70.31 76 PHE A O 1
ATOM 659 N N . ILE A 1 77 ? -13.659 -9.454 20.993 1.00 66.25 77 ILE A N 1
ATOM 660 C CA . ILE A 1 77 ? -12.835 -9.127 22.174 1.00 66.25 77 ILE A CA 1
ATOM 661 C C . ILE A 1 77 ? -13.517 -9.450 23.513 1.00 66.25 77 ILE A C 1
ATOM 663 O O . ILE A 1 77 ? -12.816 -9.625 24.504 1.00 66.25 77 ILE A O 1
ATOM 667 N N . ALA A 1 78 ? -14.848 -9.575 23.559 1.00 57.75 78 ALA A N 1
ATOM 668 C CA 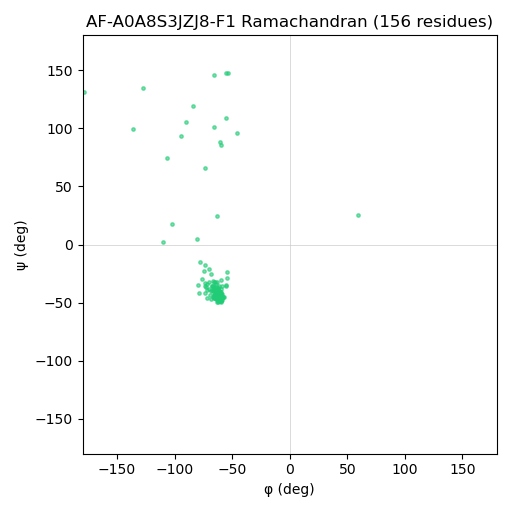. ALA A 1 78 ? -15.556 -10.316 24.610 1.00 57.75 78 ALA A CA 1
ATOM 669 C C . ALA A 1 78 ? -17.077 -10.297 24.357 1.00 57.75 78 ALA A C 1
ATOM 671 O O . ALA A 1 78 ? -17.647 -9.205 24.214 1.00 57.75 78 ALA A O 1
ATOM 672 N N . PRO A 1 79 ? -17.774 -11.449 24.412 1.00 57.84 79 PRO A N 1
ATOM 673 C CA . PRO A 1 79 ? -19.208 -11.472 24.686 1.00 57.84 79 PRO A CA 1
ATOM 674 C C . PRO A 1 79 ? -19.477 -10.732 26.003 1.00 57.84 79 PRO A C 1
ATOM 676 O O . PRO A 1 79 ? -18.645 -10.770 26.912 1.00 57.84 79 PRO A O 1
ATOM 679 N N . MET A 1 80 ? -20.626 -10.060 26.139 1.00 57.06 80 MET A N 1
ATOM 680 C CA . MET A 1 80 ? -21.040 -9.541 27.446 1.00 57.06 80 MET A CA 1
ATOM 681 C C . MET A 1 80 ? -21.061 -10.709 28.434 1.00 57.06 80 MET A C 1
ATOM 683 O O . MET A 1 80 ? -21.948 -11.557 28.370 1.00 57.06 80 MET A O 1
ATOM 687 N N . ILE A 1 81 ? -20.112 -10.743 29.368 1.00 56.59 81 ILE A N 1
ATOM 688 C CA . ILE A 1 81 ? -20.326 -11.476 30.606 1.00 56.59 81 ILE A CA 1
ATOM 689 C C . ILE A 1 81 ? -21.458 -10.706 31.277 1.00 56.59 81 ILE A C 1
ATOM 691 O O . ILE A 1 81 ? -21.242 -9.607 31.792 1.00 56.59 81 ILE A O 1
ATOM 695 N N . TYR A 1 82 ? -22.679 -11.234 31.179 1.00 54.03 82 TYR A N 1
ATOM 696 C CA . TYR A 1 82 ? -23.793 -10.814 32.017 1.00 54.03 82 TYR A CA 1
ATOM 697 C C . TYR A 1 82 ? -23.364 -11.101 33.451 1.00 54.03 82 TYR A C 1
ATOM 699 O O . TYR A 1 82 ? -23.530 -12.199 33.972 1.00 54.03 82 TYR A O 1
ATOM 707 N N . SER A 1 83 ? -22.702 -10.128 34.062 1.00 51.31 83 SER A N 1
ATOM 708 C CA . SER A 1 83 ? -22.435 -10.167 35.481 1.00 51.31 83 SER A CA 1
ATOM 709 C C . SER A 1 83 ? -23.692 -9.608 36.139 1.00 51.31 83 SER A C 1
ATOM 711 O O . SER A 1 83 ? -24.054 -8.466 35.840 1.00 51.31 83 SER A O 1
ATOM 713 N N . PRO A 1 84 ? -24.396 -10.383 36.982 1.00 56.59 84 PRO A N 1
ATOM 714 C CA . PRO A 1 84 ? -25.531 -9.890 37.748 1.00 56.59 84 PRO A CA 1
ATOM 715 C C . PRO A 1 84 ? -24.980 -9.011 38.878 1.00 56.59 84 PRO A C 1
ATOM 717 O O . PRO A 1 84 ? -25.001 -9.369 40.051 1.00 56.59 84 PRO A O 1
ATOM 720 N N . LEU A 1 85 ? -24.364 -7.886 38.522 1.00 57.69 85 LEU A N 1
ATOM 721 C CA . LEU A 1 85 ? -23.820 -6.936 39.475 1.00 57.69 85 LEU A CA 1
ATOM 722 C C . LEU A 1 85 ? -24.925 -5.935 39.795 1.00 57.69 85 LEU A C 1
ATOM 724 O O . LEU A 1 85 ? -25.181 -5.027 39.013 1.00 57.69 85 LEU A O 1
ATOM 728 N N . ASN A 1 86 ? -25.517 -6.064 40.985 1.00 59.97 86 ASN A N 1
ATOM 729 C CA . ASN A 1 86 ? -26.384 -5.063 41.632 1.00 59.97 86 ASN A CA 1
ATOM 730 C C . ASN A 1 86 ? -25.645 -3.738 41.954 1.00 59.97 86 ASN A C 1
ATOM 732 O O . ASN A 1 86 ? -25.985 -3.044 42.906 1.00 59.97 86 ASN A O 1
ATOM 736 N N . ASN A 1 87 ? -24.571 -3.411 41.230 1.00 72.81 87 ASN A N 1
ATOM 737 C CA . ASN A 1 87 ? -23.713 -2.269 41.498 1.00 72.81 87 ASN A CA 1
ATOM 738 C C . ASN A 1 87 ? -23.380 -1.545 40.187 1.00 72.81 87 ASN A C 1
ATOM 740 O O . ASN A 1 87 ? -22.492 -1.961 39.434 1.00 72.81 87 ASN A O 1
ATOM 744 N N . ASP A 1 88 ? -24.103 -0.454 39.939 1.00 77.31 88 ASP A N 1
ATOM 745 C CA . ASP A 1 88 ? -24.002 0.368 38.731 1.00 77.31 88 ASP A CA 1
ATOM 746 C C . ASP A 1 88 ? -22.573 0.860 38.468 1.00 77.31 88 ASP A C 1
ATOM 748 O O . ASP A 1 88 ? -22.122 0.871 37.321 1.00 77.31 88 ASP A O 1
ATOM 752 N N . GLN A 1 89 ? -21.815 1.169 39.527 1.00 80.56 89 GLN A N 1
ATOM 753 C CA . GLN A 1 89 ? -20.425 1.621 39.435 1.00 80.56 89 GLN A CA 1
ATOM 754 C C . GLN A 1 89 ? -19.532 0.570 38.755 1.00 80.56 89 GLN A C 1
ATOM 756 O O . GLN A 1 89 ? -18.817 0.872 37.797 1.00 80.56 89 GLN A O 1
ATOM 761 N N . LYS A 1 90 ? -19.621 -0.695 39.194 1.00 77.25 90 LYS A N 1
ATOM 762 C CA . LYS A 1 90 ? -18.836 -1.799 38.617 1.00 77.25 90 LYS A CA 1
ATOM 763 C C . LYS A 1 90 ? -19.244 -2.083 37.172 1.00 77.25 90 LYS A C 1
ATOM 765 O O . LYS A 1 90 ? -18.390 -2.373 36.335 1.00 77.25 90 LYS A O 1
ATOM 770 N N . THR A 1 91 ? -20.531 -1.961 36.854 1.00 77.19 91 THR A N 1
ATOM 771 C CA . THR A 1 91 ? -21.032 -2.115 35.480 1.00 77.19 91 THR A CA 1
ATOM 772 C C . THR A 1 91 ? -20.461 -1.038 34.551 1.00 77.19 91 THR A C 1
ATOM 774 O O . THR A 1 91 ? -20.045 -1.346 33.430 1.00 77.19 91 THR A O 1
ATOM 777 N N . ILE A 1 92 ? -20.383 0.213 35.015 1.00 80.00 92 ILE A N 1
ATOM 778 C CA . ILE A 1 92 ? -19.777 1.327 34.271 1.00 80.00 92 ILE A CA 1
ATOM 779 C C . ILE A 1 92 ? -18.274 1.095 34.061 1.00 80.00 92 ILE A C 1
ATOM 781 O O . ILE A 1 92 ? -17.783 1.236 32.940 1.00 80.00 92 ILE A O 1
ATOM 785 N N . GLU A 1 93 ? -17.539 0.688 35.097 1.00 83.12 93 GLU A N 1
ATOM 786 C CA . GLU A 1 93 ? -16.098 0.412 35.007 1.00 83.12 93 GLU A CA 1
ATOM 787 C C . GLU A 1 93 ? -15.774 -0.687 33.987 1.00 83.12 93 GLU A C 1
ATOM 789 O O . GLU A 1 93 ? -14.882 -0.519 33.150 1.00 83.12 93 GLU A O 1
ATOM 794 N N . VAL A 1 94 ? -16.534 -1.786 33.999 1.00 80.38 94 VAL A N 1
ATOM 795 C CA . VAL A 1 94 ? -16.366 -2.892 33.044 1.00 80.38 94 VAL A CA 1
ATOM 796 C C . VAL A 1 94 ? -16.657 -2.433 31.612 1.00 80.38 94 VAL A C 1
ATOM 798 O O . VAL A 1 94 ? -15.884 -2.744 30.701 1.00 80.38 94 VAL A O 1
ATOM 801 N N . ARG A 1 95 ? -17.719 -1.641 31.396 1.00 78.81 95 ARG A N 1
ATOM 802 C CA . ARG A 1 95 ? -18.028 -1.058 30.076 1.00 78.81 95 ARG A CA 1
ATOM 803 C C . ARG A 1 95 ? -16.910 -0.139 29.583 1.00 78.81 95 ARG A C 1
ATOM 805 O O . ARG A 1 95 ? -16.484 -0.268 28.437 1.00 78.81 95 ARG A O 1
ATOM 812 N N . ASN A 1 96 ? -16.393 0.731 30.448 1.00 83.19 96 ASN A N 1
ATOM 813 C CA . ASN A 1 96 ? -15.308 1.651 30.109 1.00 83.19 96 ASN A CA 1
ATOM 814 C C . ASN A 1 96 ? -14.010 0.907 29.780 1.00 83.19 96 ASN A C 1
ATOM 816 O O . ASN A 1 96 ? -13.332 1.247 28.809 1.00 83.19 96 ASN A O 1
ATOM 820 N N . LYS A 1 97 ? -13.670 -0.131 30.553 1.00 83.62 97 LYS A N 1
ATOM 821 C CA . LYS A 1 97 ? -12.503 -0.978 30.282 1.00 83.62 97 LYS A CA 1
ATOM 822 C C . LYS A 1 97 ? -12.638 -1.677 28.929 1.00 83.62 97 LYS A C 1
ATOM 824 O O . LYS A 1 97 ? -11.709 -1.613 28.130 1.00 83.62 97 LYS A O 1
ATOM 829 N N . ARG A 1 98 ? -13.811 -2.248 28.631 1.00 80.31 98 ARG A N 1
ATOM 830 C CA . ARG A 1 98 ? -14.097 -2.869 27.328 1.00 80.31 98 ARG A CA 1
ATOM 831 C C . ARG A 1 98 ? -13.948 -1.873 26.181 1.00 80.31 98 ARG A C 1
ATOM 833 O O . ARG A 1 98 ? -13.295 -2.190 25.192 1.00 80.31 98 ARG A O 1
ATOM 840 N N . TYR A 1 99 ? -14.525 -0.679 26.316 1.00 81.94 99 TYR A N 1
ATOM 841 C CA . TYR A 1 99 ? -14.414 0.362 25.296 1.00 81.94 99 TYR A CA 1
ATOM 842 C C . TYR A 1 99 ? -12.948 0.708 25.003 1.00 81.94 99 TYR A C 1
ATOM 844 O O . TYR A 1 99 ? -12.556 0.752 23.840 1.00 81.94 99 TYR A O 1
ATOM 852 N N . LYS A 1 100 ? -12.118 0.872 26.044 1.00 85.69 100 LYS A N 1
ATOM 853 C CA . LYS A 1 100 ? -10.676 1.119 25.883 1.00 85.69 100 LYS A CA 1
ATOM 854 C C . LYS A 1 100 ? -9.979 -0.016 25.132 1.00 85.69 100 LYS A C 1
ATOM 856 O O . LYS A 1 100 ? -9.295 0.257 24.152 1.00 85.69 100 LYS A O 1
ATOM 861 N N . THR A 1 101 ? -10.203 -1.269 25.531 1.00 84.88 101 THR A N 1
ATOM 862 C CA . THR A 1 101 ? -9.588 -2.436 24.876 1.00 84.88 101 THR A CA 1
ATOM 863 C C . THR A 1 101 ? -9.993 -2.551 23.406 1.00 84.88 101 THR A C 1
ATOM 865 O O . THR A 1 101 ? -9.147 -2.801 22.553 1.00 84.88 101 THR A O 1
ATOM 868 N N . ILE A 1 102 ? -11.271 -2.327 23.087 1.00 83.12 102 ILE A N 1
ATOM 869 C CA . ILE A 1 102 ? -11.755 -2.338 21.701 1.00 83.12 102 ILE A CA 1
ATOM 870 C C . ILE A 1 102 ? -11.072 -1.238 20.886 1.00 83.12 102 ILE A C 1
ATOM 872 O O . ILE A 1 102 ? -10.588 -1.506 19.790 1.00 83.12 102 ILE A O 1
ATOM 876 N N . GLN A 1 103 ? -11.015 -0.010 21.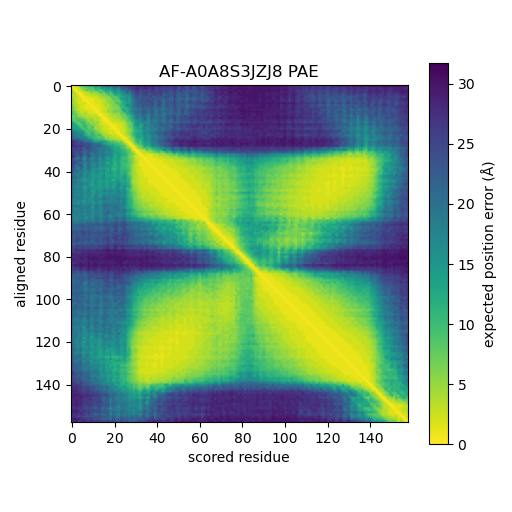405 1.00 83.62 103 GLN A N 1
ATOM 877 C CA . GLN A 1 103 ? -10.384 1.108 20.699 1.00 83.62 103 GLN A CA 1
ATOM 878 C C . GLN A 1 103 ? -8.892 0.865 20.454 1.00 83.62 103 GLN A C 1
ATOM 880 O O . GLN A 1 103 ? -8.387 1.145 19.368 1.00 83.62 103 GLN A O 1
ATOM 885 N N . GLU A 1 104 ? -8.193 0.299 21.433 1.00 87.06 104 GLU A N 1
ATOM 886 C CA . GLU A 1 104 ? -6.782 -0.049 21.304 1.00 87.06 104 GLU A CA 1
ATOM 887 C C . GLU A 1 104 ? -6.556 -1.141 20.254 1.00 87.06 104 GLU A C 1
ATOM 889 O O . GLU A 1 104 ? -5.707 -0.987 19.377 1.00 87.06 104 GLU A O 1
ATOM 894 N N . ALA A 1 105 ? -7.386 -2.184 20.244 1.00 85.94 105 ALA A N 1
ATOM 895 C CA . ALA A 1 105 ? -7.317 -3.219 19.219 1.00 85.94 105 ALA A CA 1
ATOM 896 C C . ALA A 1 105 ? -7.631 -2.677 17.814 1.00 85.94 105 ALA A C 1
ATOM 898 O O . ALA A 1 105 ? -6.932 -3.015 16.857 1.00 85.94 105 ALA A O 1
ATOM 899 N N . LYS A 1 106 ? -8.626 -1.786 17.677 1.00 85.00 106 LYS A N 1
ATOM 900 C CA . LYS A 1 106 ? -8.909 -1.091 16.409 1.00 85.00 106 LYS A CA 1
ATOM 901 C C . LYS A 1 106 ? -7.695 -0.280 15.945 1.00 85.00 106 LYS A C 1
ATOM 903 O O . LYS A 1 106 ? -7.362 -0.317 14.764 1.00 85.00 106 LYS A O 1
ATOM 908 N N . ARG A 1 107 ? -7.001 0.401 16.861 1.00 86.75 107 ARG A N 1
ATOM 909 C CA . ARG A 1 107 ? -5.782 1.165 16.556 1.00 86.75 107 ARG A CA 1
ATOM 910 C C . ARG A 1 107 ? -4.642 0.270 16.074 1.00 86.75 107 ARG A C 1
ATOM 912 O O . ARG A 1 107 ? -4.018 0.586 15.067 1.00 86.75 107 ARG A O 1
ATOM 919 N N . ILE A 1 108 ? -4.394 -0.843 16.762 1.00 88.44 108 ILE A N 1
ATOM 920 C CA . ILE A 1 108 ? -3.364 -1.817 16.374 1.00 88.44 108 ILE A CA 1
ATOM 921 C C . ILE A 1 108 ? -3.674 -2.377 14.986 1.00 88.44 108 ILE A C 1
ATOM 923 O O . ILE A 1 108 ? -2.815 -2.370 14.111 1.00 88.44 108 ILE A O 1
ATOM 927 N N . CYS A 1 109 ? -4.916 -2.801 14.760 1.00 86.94 109 CYS A N 1
ATOM 928 C CA . CYS A 1 109 ? -5.346 -3.346 13.479 1.00 86.94 109 CYS A CA 1
ATOM 929 C C . CYS A 1 109 ? -5.192 -2.321 12.342 1.00 86.94 109 CYS A C 1
ATOM 931 O O . CYS A 1 109 ? -4.657 -2.655 11.288 1.00 86.94 109 CYS A O 1
ATOM 933 N N . LEU A 1 110 ? -5.567 -1.057 12.571 1.00 88.00 110 LEU A N 1
ATOM 934 C CA . LEU A 1 110 ? -5.364 0.017 11.598 1.00 88.00 110 LEU A CA 1
ATOM 935 C C . LEU A 1 110 ? -3.881 0.216 11.262 1.00 88.00 110 LEU A C 1
ATOM 937 O O . LEU A 1 110 ? -3.537 0.332 10.090 1.00 88.00 110 LEU A O 1
ATOM 941 N N . ASN A 1 111 ? -3.007 0.221 12.270 1.00 89.44 111 ASN A N 1
ATOM 942 C CA . ASN A 1 111 ? -1.566 0.345 12.051 1.00 89.44 111 ASN A CA 1
ATOM 943 C C . ASN A 1 111 ? -1.014 -0.819 11.218 1.00 89.44 111 ASN A C 1
ATOM 945 O O . ASN A 1 111 ? -0.192 -0.586 10.340 1.00 89.44 111 ASN A O 1
ATOM 949 N N . VAL A 1 112 ? -1.486 -2.048 11.449 1.00 90.62 112 VAL A N 1
ATOM 950 C CA . VAL A 1 112 ? -1.095 -3.214 10.639 1.00 90.62 112 VAL A CA 1
ATOM 951 C C . VAL A 1 112 ? -1.500 -3.027 9.174 1.00 90.62 112 VAL A C 1
ATOM 953 O O . VAL A 1 112 ? -0.685 -3.272 8.290 1.00 90.62 112 VAL A O 1
ATOM 956 N N . PHE A 1 113 ? -2.717 -2.540 8.904 1.00 88.06 113 PHE A N 1
ATOM 957 C CA . PHE A 1 113 ? -3.150 -2.239 7.534 1.00 88.06 113 PHE A CA 1
ATOM 958 C C . PHE A 1 113 ? -2.296 -1.153 6.875 1.00 88.06 113 PHE A C 1
ATOM 960 O O . PHE A 1 113 ? -1.862 -1.331 5.741 1.00 88.06 113 PHE A O 1
ATOM 967 N N . LEU A 1 114 ? -2.027 -0.049 7.578 1.00 89.12 114 LEU A N 1
ATOM 968 C CA . LEU A 1 114 ? -1.189 1.036 7.054 1.00 89.12 114 LEU A CA 1
ATOM 969 C C . LEU A 1 114 ? 0.229 0.548 6.734 1.00 89.12 114 LEU A C 1
ATOM 971 O O . LEU A 1 114 ? 0.733 0.813 5.647 1.00 89.12 114 LEU A O 1
ATOM 975 N N . ASN A 1 115 ? 0.827 -0.224 7.641 1.00 91.56 115 ASN A N 1
ATOM 976 C CA . ASN A 1 115 ? 2.154 -0.800 7.451 1.00 91.56 115 ASN A CA 1
ATOM 977 C C . ASN A 1 115 ? 2.191 -1.789 6.275 1.00 91.56 115 ASN A C 1
ATOM 979 O O . ASN A 1 115 ? 3.164 -1.833 5.533 1.00 91.56 115 ASN A O 1
ATOM 983 N N . SER A 1 116 ? 1.123 -2.565 6.067 1.00 93.56 116 SER A N 1
ATOM 984 C CA . SER A 1 116 ? 1.025 -3.464 4.913 1.00 93.56 116 SER A CA 1
ATOM 985 C C . SER A 1 116 ? 1.049 -2.708 3.584 1.00 93.56 116 SER A C 1
ATOM 987 O O . SER A 1 116 ? 1.675 -3.186 2.643 1.00 93.56 116 SER A O 1
ATOM 989 N N . TYR A 1 117 ? 0.378 -1.556 3.483 1.00 92.19 117 TYR A N 1
ATOM 990 C CA . TYR A 1 117 ? 0.428 -0.740 2.267 1.00 92.19 117 TYR A CA 1
ATOM 991 C C . TYR A 1 117 ? 1.815 -0.137 2.040 1.00 92.19 117 TYR A C 1
ATOM 993 O O . TYR A 1 117 ? 2.282 -0.098 0.907 1.00 92.19 117 TYR A O 1
ATOM 1001 N N . GLU A 1 118 ? 2.484 0.304 3.107 1.00 91.56 118 GLU A N 1
ATOM 1002 C CA . GLU A 1 118 ? 3.849 0.830 3.025 1.00 91.56 118 GLU A CA 1
ATOM 1003 C C . GLU A 1 118 ? 4.834 -0.223 2.501 1.00 91.56 118 GLU A C 1
ATOM 1005 O O . GLU A 1 118 ? 5.592 0.066 1.579 1.00 91.56 118 GLU A O 1
ATOM 1010 N N . ILE A 1 119 ? 4.761 -1.456 3.012 1.00 95.00 119 ILE A N 1
ATOM 1011 C CA . ILE A 1 119 ? 5.584 -2.574 2.527 1.00 95.00 119 ILE A CA 1
ATOM 1012 C C . ILE A 1 119 ? 5.320 -2.844 1.041 1.00 95.00 119 ILE A C 1
ATOM 1014 O O . ILE A 1 119 ? 6.262 -2.940 0.263 1.00 95.00 119 ILE A O 1
ATOM 1018 N N . GLN A 1 120 ? 4.052 -2.919 0.623 1.00 94.81 120 GLN A N 1
ATOM 1019 C CA . GLN A 1 120 ? 3.719 -3.170 -0.784 1.00 94.81 120 GLN A CA 1
ATOM 1020 C C . GLN A 1 120 ? 4.254 -2.072 -1.710 1.00 94.81 120 GLN A C 1
ATOM 1022 O O . GLN A 1 120 ? 4.746 -2.368 -2.794 1.00 94.81 120 GLN A O 1
ATOM 1027 N N . LEU A 1 121 ? 4.175 -0.804 -1.295 1.00 92.56 121 LEU A N 1
ATOM 1028 C CA . LEU A 1 121 ? 4.732 0.302 -2.074 1.00 92.56 121 LEU A CA 1
ATOM 1029 C C . LEU A 1 121 ? 6.250 0.169 -2.230 1.00 92.56 121 LEU A C 1
ATOM 1031 O O . LEU A 1 121 ? 6.736 0.272 -3.353 1.00 92.56 121 LEU A O 1
ATOM 1035 N N . GLN A 1 122 ? 6.964 -0.150 -1.146 1.00 92.12 122 GLN A N 1
ATOM 1036 C CA . GLN A 1 122 ? 8.412 -0.390 -1.179 1.00 92.12 122 GLN A CA 1
ATOM 1037 C C . GLN A 1 122 ? 8.787 -1.561 -2.101 1.00 92.12 122 GLN A C 1
ATOM 1039 O O . GLN A 1 122 ? 9.757 -1.468 -2.851 1.00 92.12 122 GLN A O 1
ATOM 1044 N N . GLU A 1 123 ? 8.013 -2.650 -2.089 1.00 95.94 123 GLU A N 1
ATOM 1045 C CA . GLU A 1 123 ? 8.221 -3.786 -2.996 1.00 95.94 123 GLU A CA 1
ATOM 1046 C C . GLU A 1 123 ? 8.074 -3.374 -4.466 1.00 95.94 123 GLU A C 1
ATOM 1048 O O . GLU A 1 123 ? 8.879 -3.780 -5.307 1.00 95.94 123 GLU A O 1
ATOM 1053 N N . TYR A 1 124 ? 7.066 -2.562 -4.793 1.00 92.44 124 TYR A N 1
ATOM 1054 C CA . TYR A 1 124 ? 6.886 -2.071 -6.158 1.00 92.44 124 TYR A CA 1
ATOM 1055 C C . TYR A 1 124 ? 7.934 -1.035 -6.565 1.00 92.44 124 TYR A C 1
ATOM 1057 O O . TYR A 1 124 ? 8.347 -1.051 -7.722 1.00 92.44 124 TYR A O 1
ATOM 1065 N N . ASP A 1 125 ? 8.404 -0.190 -5.645 1.00 87.69 125 ASP A N 1
ATOM 1066 C CA . ASP A 1 125 ? 9.520 0.726 -5.910 1.00 87.69 125 ASP A CA 1
ATOM 1067 C C . ASP A 1 125 ? 10.781 -0.063 -6.278 1.00 87.69 125 ASP A C 1
ATOM 1069 O O . ASP A 1 125 ? 11.416 0.214 -7.296 1.00 87.69 125 ASP A O 1
ATOM 1073 N N . GLN A 1 126 ? 11.084 -1.123 -5.523 1.00 92.81 126 GLN A N 1
ATOM 1074 C CA . GLN A 1 126 ? 12.207 -2.007 -5.824 1.00 92.81 126 GLN A CA 1
ATOM 1075 C C . GLN A 1 126 ? 12.035 -2.725 -7.174 1.00 92.81 126 GLN A C 1
ATOM 1077 O O . GLN A 1 126 ? 12.992 -2.869 -7.936 1.00 92.81 126 GLN A O 1
ATOM 1082 N N . GLN A 1 127 ? 10.826 -3.198 -7.496 1.00 92.38 127 GLN A N 1
ATOM 1083 C CA . GLN A 1 127 ? 10.548 -3.813 -8.801 1.00 92.38 127 GLN A CA 1
ATOM 1084 C C . GLN A 1 127 ? 10.733 -2.819 -9.950 1.00 92.38 127 GLN A C 1
ATOM 1086 O O . GLN A 1 127 ? 11.315 -3.181 -10.972 1.00 92.38 127 GLN A O 1
ATOM 1091 N N . TYR A 1 128 ? 10.263 -1.582 -9.776 1.00 90.25 128 TYR A N 1
ATOM 1092 C CA . TYR A 1 128 ? 10.398 -0.524 -10.769 1.00 90.25 128 TYR A CA 1
ATOM 1093 C C . TYR A 1 128 ? 11.869 -0.205 -11.034 1.00 90.25 128 TYR A C 1
ATOM 1095 O O . TYR A 1 128 ? 12.289 -0.180 -12.187 1.00 90.25 128 TYR A O 1
ATOM 1103 N N . GLU A 1 129 ? 12.662 -0.016 -9.977 1.00 85.19 129 GLU A N 1
ATOM 1104 C CA . GLU A 1 129 ? 14.096 0.263 -10.088 1.00 85.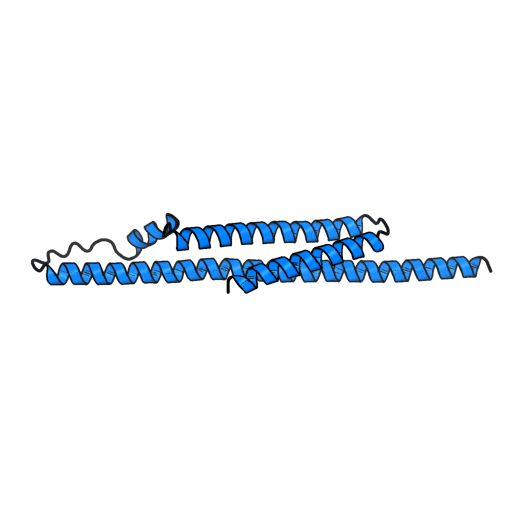19 129 GLU A CA 1
ATOM 1105 C C . GLU A 1 129 ? 14.836 -0.868 -10.816 1.00 85.19 129 GLU A C 1
ATOM 11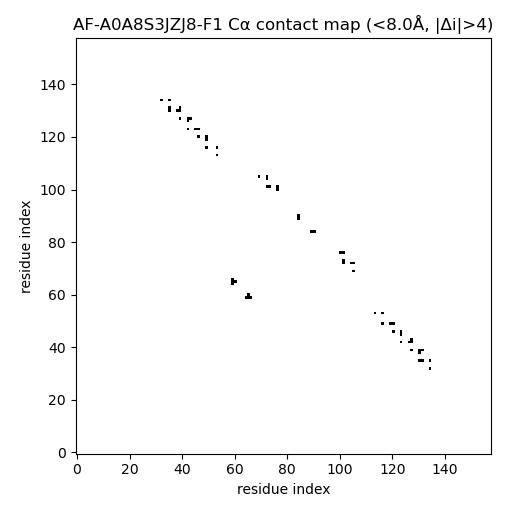07 O O . GLU A 1 129 ? 15.608 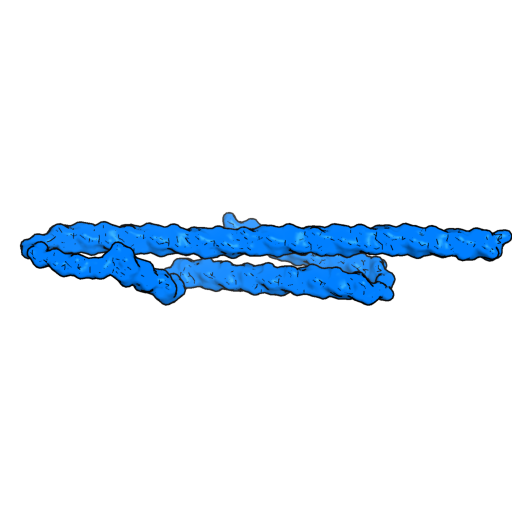-0.614 -11.739 1.00 85.19 129 GLU A O 1
ATOM 1112 N N . ASN A 1 130 ? 14.541 -2.126 -10.478 1.00 89.62 130 ASN A N 1
ATOM 1113 C CA . ASN A 1 130 ? 15.152 -3.281 -11.135 1.00 89.62 130 ASN A CA 1
ATOM 1114 C C . ASN A 1 130 ? 14.812 -3.370 -12.631 1.00 89.62 130 ASN A C 1
ATOM 1116 O O . ASN A 1 130 ? 15.701 -3.627 -13.443 1.00 89.62 130 ASN A O 1
ATOM 1120 N N . GLU A 1 131 ? 13.544 -3.183 -13.010 1.00 86.81 131 GLU A N 1
ATOM 1121 C CA . GLU A 1 131 ? 13.130 -3.178 -14.423 1.00 86.81 131 GLU A CA 1
ATOM 1122 C C . GLU A 1 131 ? 13.724 -1.978 -15.174 1.00 86.81 131 GLU A C 1
ATOM 1124 O O . GLU A 1 131 ? 14.147 -2.104 -16.324 1.00 86.81 131 GLU A O 1
ATOM 1129 N N . PHE A 1 132 ? 13.840 -0.826 -14.511 1.00 82.62 132 PHE A N 1
ATOM 1130 C CA . PHE A 1 132 ? 14.442 0.365 -15.097 1.00 82.62 132 PHE A CA 1
ATOM 1131 C C . PHE A 1 132 ? 15.940 0.174 -15.373 1.00 82.62 132 PHE A C 1
ATOM 1133 O O . PHE A 1 132 ? 16.398 0.459 -16.479 1.00 82.62 132 PHE A O 1
ATOM 1140 N N . LEU A 1 133 ? 16.692 -0.387 -14.421 1.00 82.50 133 LEU A N 1
ATOM 1141 C CA . LEU A 1 133 ? 18.113 -0.710 -14.600 1.00 82.50 133 LEU A CA 1
ATOM 1142 C C . LEU A 1 133 ? 18.340 -1.734 -15.722 1.00 82.50 133 LEU A C 1
ATOM 1144 O O . LEU A 1 133 ? 19.321 -1.645 -16.463 1.00 82.50 133 LEU A O 1
ATOM 1148 N N . GLN A 1 134 ? 17.433 -2.704 -15.885 1.00 83.62 134 GLN A N 1
ATOM 1149 C CA . GLN A 1 134 ? 17.496 -3.652 -17.001 1.00 83.62 134 GLN A CA 1
ATOM 1150 C C . GLN A 1 134 ? 17.279 -2.959 -18.348 1.00 83.62 134 GLN A C 1
ATOM 1152 O O . GLN A 1 134 ? 18.033 -3.218 -19.289 1.00 83.62 134 GLN A O 1
ATOM 1157 N N . LEU A 1 135 ? 16.300 -2.053 -18.434 1.00 81.44 135 LEU A N 1
ATOM 1158 C CA . LEU A 1 135 ? 16.075 -1.242 -19.627 1.00 81.44 135 LEU A CA 1
ATOM 1159 C C . LEU A 1 135 ? 17.303 -0.379 -19.950 1.00 81.44 135 LEU A C 1
ATOM 1161 O O . LEU A 1 135 ? 17.755 -0.369 -21.094 1.00 81.44 135 LEU A O 1
ATOM 1165 N N . GLU A 1 136 ? 17.873 0.302 -18.957 1.00 74.56 136 GLU A N 1
ATOM 1166 C CA . GLU A 1 136 ? 19.075 1.125 -19.124 1.00 74.56 136 GLU A CA 1
ATOM 1167 C C . GLU A 1 136 ? 20.263 0.292 -19.631 1.00 74.56 136 GLU A C 1
ATOM 1169 O O . GLU A 1 136 ? 20.902 0.649 -20.623 1.00 74.56 136 GLU A O 1
ATOM 1174 N N . SER A 1 137 ? 20.513 -0.871 -19.021 1.00 78.81 137 SER A N 1
ATOM 1175 C CA . SER A 1 137 ? 21.557 -1.799 -19.469 1.00 78.81 137 SER A CA 1
ATOM 1176 C C . SER A 1 137 ? 21.329 -2.271 -20.909 1.00 78.81 137 SER A C 1
ATOM 1178 O O . SER A 1 137 ? 22.259 -2.280 -21.720 1.00 78.81 137 SER A O 1
ATOM 1180 N N . HIS A 1 138 ? 20.088 -2.619 -21.259 1.00 76.69 138 HIS A N 1
ATOM 1181 C CA . HIS A 1 138 ? 19.722 -3.035 -22.610 1.00 76.69 138 HIS A CA 1
ATOM 1182 C C . HIS A 1 138 ? 19.943 -1.912 -23.636 1.00 76.69 138 HIS A C 1
ATOM 1184 O O . HIS A 1 138 ? 20.455 -2.159 -24.731 1.00 76.69 138 HIS A O 1
ATOM 1190 N N . LEU A 1 139 ? 19.612 -0.667 -23.287 1.00 69.94 139 LEU A N 1
ATOM 1191 C CA . LEU A 1 139 ? 19.855 0.502 -24.134 1.00 69.94 139 LEU A CA 1
ATOM 1192 C C . LEU A 1 139 ? 21.354 0.731 -24.363 1.00 69.94 139 LEU A C 1
ATOM 1194 O O . LEU A 1 139 ? 21.784 0.847 -25.511 1.00 69.94 139 LEU A O 1
ATOM 1198 N N . LEU A 1 140 ? 22.160 0.725 -23.298 1.00 70.69 140 LEU A N 1
ATOM 1199 C CA . LEU A 1 140 ? 23.612 0.920 -23.381 1.00 70.69 140 LEU A CA 1
ATOM 1200 C C . LEU A 1 140 ? 24.302 -0.171 -24.214 1.00 70.69 140 LEU A C 1
ATOM 1202 O O . LEU A 1 140 ? 25.162 0.129 -25.046 1.00 70.69 140 LEU A O 1
ATOM 1206 N N . ASN A 1 141 ? 23.897 -1.431 -24.044 1.00 69.69 141 ASN A N 1
ATOM 1207 C CA . ASN A 1 141 ? 24.441 -2.546 -24.817 1.00 69.69 141 ASN A CA 1
ATOM 1208 C C . ASN A 1 141 ? 24.097 -2.431 -26.308 1.00 69.69 141 ASN A C 1
ATOM 1210 O O . ASN A 1 141 ? 24.975 -2.609 -27.153 1.00 69.69 141 ASN A O 1
ATOM 1214 N N . ASN A 1 142 ? 22.858 -2.069 -26.650 1.00 63.59 142 ASN A N 1
ATOM 1215 C CA . ASN A 1 142 ? 22.457 -1.898 -28.048 1.00 63.59 142 ASN A CA 1
ATOM 1216 C C . ASN A 1 142 ? 23.148 -0.708 -28.727 1.00 63.59 142 ASN A C 1
ATOM 1218 O O . ASN A 1 142 ? 23.511 -0.804 -29.899 1.00 63.59 142 ASN A O 1
ATOM 1222 N N . ILE A 1 143 ? 23.386 0.391 -28.004 1.00 60.56 143 ILE A N 1
ATOM 1223 C CA . ILE A 1 143 ? 24.156 1.533 -28.520 1.00 60.56 143 ILE A CA 1
ATOM 1224 C C . ILE A 1 143 ? 25.600 1.108 -28.840 1.00 60.56 143 ILE A C 1
ATOM 1226 O O . ILE A 1 143 ? 26.105 1.413 -29.922 1.00 60.56 143 ILE A O 1
ATOM 1230 N N . ASN A 1 144 ? 26.244 0.341 -27.954 1.00 55.94 144 ASN A N 1
ATOM 1231 C CA . ASN A 1 144 ? 27.609 -0.155 -28.166 1.00 55.94 144 ASN A CA 1
ATOM 1232 C C . ASN A 1 144 ? 27.715 -1.170 -29.319 1.00 55.94 144 ASN A C 1
ATOM 1234 O O . ASN A 1 144 ? 28.667 -1.116 -30.104 1.00 55.94 144 ASN A O 1
ATOM 1238 N N . ILE A 1 145 ? 26.746 -2.078 -29.460 1.00 56.34 145 ILE A N 1
ATOM 1239 C CA . ILE A 1 145 ? 26.717 -3.080 -30.541 1.00 56.34 145 ILE A CA 1
ATOM 1240 C C . ILE A 1 145 ? 26.461 -2.412 -31.899 1.00 56.34 145 ILE A C 1
ATOM 1242 O O . ILE A 1 145 ? 27.155 -2.700 -32.873 1.00 56.34 145 ILE A O 1
ATOM 1246 N N . ASN A 1 146 ? 25.530 -1.459 -31.973 1.00 52.78 146 ASN A N 1
ATOM 1247 C CA . ASN A 1 146 ? 25.258 -0.745 -33.221 1.00 52.78 146 ASN A CA 1
ATOM 1248 C C . ASN A 1 146 ? 26.413 0.191 -33.612 1.00 52.78 146 ASN A C 1
ATOM 1250 O O . ASN A 1 146 ? 26.773 0.250 -34.785 1.00 52.78 146 ASN A O 1
ATOM 1254 N N . GLY A 1 147 ? 27.057 0.861 -32.650 1.00 50.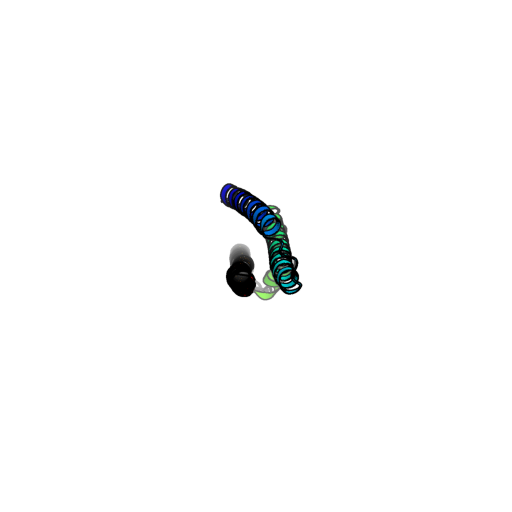62 147 GLY A N 1
ATOM 1255 C CA . GLY A 1 147 ? 28.238 1.692 -32.913 1.00 50.62 147 GLY A CA 1
ATOM 1256 C C . GLY A 1 147 ? 29.439 0.893 -33.433 1.00 50.62 147 GLY A C 1
ATOM 1257 O O . GLY A 1 147 ? 30.125 1.329 -34.359 1.00 50.62 147 GLY A O 1
ATOM 1258 N N . SER A 1 148 ? 29.665 -0.309 -32.896 1.00 50.81 148 SER A N 1
ATOM 1259 C CA . SER A 1 148 ? 30.732 -1.211 -33.354 1.00 50.81 148 SER A CA 1
ATOM 1260 C C . SER A 1 148 ? 30.419 -1.875 -34.702 1.00 50.81 148 SER A C 1
ATOM 1262 O O . SER A 1 148 ? 31.317 -1.999 -35.534 1.00 50.81 148 SER A O 1
ATOM 1264 N N . CYS A 1 149 ? 29.155 -2.219 -34.969 1.00 45.34 149 CYS A N 1
ATOM 1265 C CA . CYS A 1 149 ? 28.710 -2.741 -36.265 1.00 45.34 149 CYS A CA 1
ATOM 1266 C C . CYS A 1 149 ? 28.875 -1.705 -37.391 1.00 45.34 149 CYS A C 1
ATOM 1268 O O . CYS A 1 149 ? 29.433 -2.018 -38.443 1.00 45.34 149 CYS A O 1
ATOM 1270 N N . VAL A 1 150 ? 28.480 -0.451 -37.149 1.00 45.88 150 VAL A N 1
ATOM 1271 C CA . VAL A 1 150 ? 28.656 0.649 -38.112 1.00 45.88 150 VAL A CA 1
ATOM 1272 C C . VAL A 1 150 ? 30.142 0.924 -38.366 1.00 45.88 150 VAL A C 1
ATOM 1274 O O . VAL A 1 150 ? 30.550 1.087 -39.513 1.00 45.88 150 VAL A O 1
ATOM 1277 N N . TYR A 1 151 ? 30.979 0.909 -37.325 1.00 39.72 151 TYR A N 1
ATOM 1278 C CA . TYR A 1 151 ? 32.428 1.068 -37.475 1.00 39.72 151 TYR A CA 1
ATOM 1279 C C . TYR A 1 151 ? 33.061 -0.058 -38.313 1.00 39.72 151 TYR A C 1
ATOM 1281 O O . TYR A 1 151 ? 33.877 0.212 -39.194 1.00 39.72 151 TYR A O 1
ATOM 1289 N N . GLN A 1 152 ? 32.655 -1.313 -38.095 1.00 44.28 152 GLN A N 1
ATOM 1290 C CA . GLN A 1 152 ? 33.127 -2.454 -38.888 1.00 44.28 152 GLN A CA 1
ATOM 1291 C C . GLN A 1 152 ? 32.668 -2.386 -40.350 1.00 44.28 152 GLN A C 1
ATOM 1293 O O . GLN A 1 152 ? 33.452 -2.693 -41.243 1.00 44.28 152 GLN A O 1
ATOM 1298 N N . GLN A 1 153 ? 31.438 -1.940 -40.615 1.00 43.00 153 GLN A N 1
ATOM 1299 C CA . GLN A 1 153 ? 30.947 -1.732 -41.981 1.00 43.00 153 GLN A CA 1
ATOM 1300 C C . GLN A 1 153 ? 31.706 -0.609 -42.699 1.00 43.00 153 GLN A C 1
ATOM 1302 O O . GLN A 1 153 ? 32.046 -0.750 -43.871 1.00 43.00 153 GLN A O 1
ATOM 1307 N N . ILE A 1 154 ? 32.044 0.476 -41.995 1.00 43.22 154 ILE A N 1
ATOM 1308 C CA . ILE A 1 154 ? 32.874 1.559 -42.542 1.00 43.22 154 ILE A CA 1
ATOM 1309 C C . ILE A 1 154 ? 34.289 1.056 -42.873 1.00 43.22 154 ILE A C 1
ATOM 1311 O O . ILE A 1 154 ? 34.819 1.398 -43.926 1.00 43.22 154 ILE A O 1
ATOM 1315 N N . GLN A 1 155 ? 34.889 0.208 -42.028 1.00 38.59 155 GLN A N 1
ATOM 1316 C CA . GLN A 1 155 ? 36.204 -0.389 -42.300 1.00 38.59 155 GLN A CA 1
ATOM 1317 C C . GLN A 1 155 ? 36.210 -1.400 -43.455 1.00 38.59 155 GLN A C 1
ATOM 1319 O O . GLN A 1 155 ? 37.249 -1.598 -44.066 1.00 38.59 155 GLN A O 1
ATOM 1324 N N . GLN A 1 156 ? 35.083 -2.045 -43.765 1.00 41.03 156 GLN A N 1
ATOM 1325 C CA . GLN A 1 156 ? 34.977 -2.960 -44.911 1.00 41.03 156 GLN A CA 1
ATOM 1326 C C . GLN A 1 156 ? 34.836 -2.231 -46.257 1.00 41.03 156 GLN A C 1
ATOM 1328 O O . GLN A 1 156 ? 34.992 -2.850 -47.310 1.00 41.03 156 GLN A O 1
ATOM 1333 N N . HIS A 1 157 ? 34.527 -0.933 -46.228 1.00 37.56 157 HIS A N 1
ATOM 1334 C CA . HIS A 1 157 ? 34.342 -0.087 -47.407 1.00 37.56 157 HIS A CA 1
ATOM 1335 C C . HIS A 1 157 ? 35.454 0.962 -47.604 1.00 37.56 157 HIS A C 1
ATOM 1337 O O . HIS A 1 157 ? 35.371 1.742 -48.555 1.00 37.56 157 HIS A O 1
ATOM 1343 N N . MET A 1 158 ? 36.478 0.975 -46.740 1.00 34.75 158 MET A N 1
ATOM 1344 C CA . MET A 1 158 ? 37.739 1.711 -46.922 1.00 34.75 158 MET A CA 1
ATOM 1345 C C . MET A 1 158 ? 38.859 0.758 -47.331 1.00 34.75 158 MET A C 1
ATOM 1347 O O . MET A 1 158 ? 39.685 1.178 -48.171 1.00 34.75 158 MET A O 1
#

pLDDT: mean 71.83, std 16.96, range [34.75, 95.94]